Protein AF-A0A7X6UZD7-F1 (afdb_monomer_lite)

Structure (mmCIF, N/CA/C/O backbone):
data_AF-A0A7X6UZD7-F1
#
_entry.id   AF-A0A7X6UZD7-F1
#
loop_
_atom_site.group_PDB
_atom_site.id
_atom_site.type_symbol
_atom_site.label_atom_id
_atom_site.label_alt_id
_atom_site.label_comp_id
_atom_site.label_asym_id
_atom_site.label_entity_id
_atom_site.label_seq_id
_atom_site.pdbx_PDB_ins_code
_atom_site.Cartn_x
_atom_site.Cartn_y
_atom_site.Cartn_z
_atom_site.occupancy
_atom_site.B_iso_or_equiv
_atom_site.auth_seq_id
_atom_site.auth_comp_id
_atom_site.auth_asym_id
_atom_site.auth_atom_id
_atom_site.pdbx_PDB_model_num
ATOM 1 N N . MET A 1 1 ? -6.270 -3.298 13.239 1.00 83.25 1 MET A N 1
ATOM 2 C CA . MET A 1 1 ? -6.485 -1.842 13.098 1.00 83.25 1 MET A CA 1
ATOM 3 C C . MET A 1 1 ? -5.277 -1.257 12.390 1.00 83.25 1 MET A C 1
ATOM 5 O O . MET A 1 1 ? -4.169 -1.625 12.764 1.00 83.25 1 MET A O 1
ATOM 9 N N . ILE A 1 2 ? -5.492 -0.437 11.361 1.00 91.06 2 ILE A N 1
ATOM 10 C CA . ILE A 1 2 ? -4.423 0.236 10.605 1.00 91.06 2 ILE A CA 1
ATOM 11 C C . ILE A 1 2 ? -3.862 1.381 11.454 1.00 91.06 2 ILE A C 1
ATOM 13 O O . ILE A 1 2 ? -4.614 2.026 12.185 1.00 91.06 2 ILE A O 1
ATOM 17 N N . ARG A 1 3 ? -2.554 1.617 11.373 1.00 93.44 3 ARG A N 1
ATOM 18 C CA . ARG A 1 3 ? -1.874 2.714 12.062 1.00 93.44 3 ARG A CA 1
ATOM 19 C C . ARG A 1 3 ? -1.752 3.943 11.163 1.00 93.44 3 ARG A C 1
ATOM 21 O O . ARG A 1 3 ? -1.470 3.814 9.976 1.00 93.44 3 ARG A O 1
ATOM 28 N N . THR A 1 4 ? -1.933 5.120 11.753 1.00 91.81 4 THR A N 1
ATOM 29 C CA . THR A 1 4 ? -1.825 6.430 11.084 1.00 91.81 4 THR A CA 1
ATOM 30 C C . THR A 1 4 ? -0.657 7.269 11.615 1.00 91.81 4 THR A C 1
ATOM 32 O O . THR A 1 4 ? -0.359 8.331 11.082 1.00 91.81 4 THR A O 1
ATOM 35 N N . ASP A 1 5 ? 0.039 6.794 12.652 1.00 92.00 5 ASP A N 1
ATOM 36 C CA . ASP A 1 5 ? 1.185 7.452 13.293 1.00 92.00 5 ASP A CA 1
ATOM 37 C C . ASP A 1 5 ? 2.530 7.079 12.640 1.00 92.00 5 ASP A C 1
ATOM 39 O O . ASP A 1 5 ? 3.564 6.971 13.298 1.00 92.00 5 ASP A O 1
ATOM 43 N N . GLY A 1 6 ? 2.504 6.833 11.333 1.00 92.06 6 GLY A N 1
ATOM 44 C CA . GLY A 1 6 ? 3.641 6.370 10.551 1.00 92.06 6 GLY A CA 1
ATOM 45 C C . GLY A 1 6 ? 3.231 6.040 9.122 1.00 92.06 6 GLY A C 1
ATOM 46 O O . GLY A 1 6 ? 2.262 6.584 8.589 1.00 92.06 6 GLY A O 1
ATOM 47 N N . TYR A 1 7 ? 3.954 5.114 8.505 1.00 93.50 7 TYR A N 1
ATOM 48 C CA . TYR A 1 7 ? 3.687 4.658 7.145 1.00 93.50 7 TYR A CA 1
ATOM 49 C C . TYR A 1 7 ? 3.980 3.177 6.973 1.00 93.50 7 TYR A C 1
ATOM 51 O O . TYR A 1 7 ? 4.755 2.591 7.721 1.00 93.50 7 TYR A O 1
ATOM 59 N N . TYR A 1 8 ? 3.372 2.569 5.961 1.00 95.56 8 TYR A N 1
ATOM 60 C CA . TYR A 1 8 ? 3.693 1.208 5.550 1.00 95.56 8 TYR A CA 1
ATOM 61 C C . TYR A 1 8 ? 4.582 1.249 4.311 1.00 95.56 8 TYR A C 1
ATOM 63 O O . TYR A 1 8 ? 4.262 1.964 3.363 1.00 95.56 8 TYR A O 1
ATOM 71 N N . VAL A 1 9 ? 5.673 0.485 4.306 1.00 95.56 9 VAL A N 1
ATOM 72 C CA . VAL A 1 9 ? 6.595 0.360 3.169 1.00 95.56 9 VAL A CA 1
ATOM 73 C C . VAL A 1 9 ? 6.598 -1.069 2.645 1.00 95.56 9 VAL A C 1
ATOM 75 O O . VAL A 1 9 ? 6.709 -2.010 3.430 1.00 95.56 9 VAL A O 1
ATOM 78 N N . SER A 1 10 ? 6.459 -1.234 1.333 1.00 96.44 10 SER A N 1
ATOM 79 C CA . SER A 1 10 ? 6.519 -2.542 0.689 1.00 96.44 10 SER A CA 1
ATOM 80 C C . SER A 1 10 ? 7.916 -3.152 0.773 1.00 96.44 10 SER A C 1
ATOM 82 O O . SER A 1 10 ? 8.917 -2.443 0.890 1.00 96.44 10 SER A O 1
ATOM 84 N N . GLU A 1 11 ? 8.016 -4.464 0.593 1.00 95.25 11 GLU A N 1
ATOM 85 C CA . GLU A 1 11 ? 9.269 -5.053 0.125 1.00 95.25 11 GLU A CA 1
ATOM 86 C C . GLU A 1 11 ? 9.699 -4.466 -1.233 1.00 95.25 11 GLU A C 1
ATOM 88 O O . GLU A 1 11 ? 8.896 -3.903 -1.990 1.00 95.25 11 GLU A O 1
ATOM 93 N N . ALA A 1 12 ? 10.996 -4.578 -1.513 1.00 93.50 12 ALA A N 1
ATOM 94 C CA . ALA A 1 12 ? 11.596 -4.186 -2.778 1.00 93.50 12 ALA A CA 1
ATOM 95 C C . ALA A 1 12 ? 10.950 -4.956 -3.939 1.00 93.50 12 ALA A C 1
ATOM 97 O O . ALA A 1 12 ? 10.899 -6.183 -3.909 1.00 93.50 12 ALA A O 1
ATOM 98 N N . PHE A 1 13 ? 10.520 -4.258 -4.991 1.00 91.88 13 PHE A N 1
ATOM 99 C CA . PHE A 1 13 ? 10.028 -4.898 -6.210 1.00 91.88 13 PHE A CA 1
ATOM 100 C C . PHE A 1 13 ? 10.710 -4.329 -7.458 1.00 91.88 13 PHE A C 1
ATOM 102 O O . PHE A 1 13 ? 11.020 -3.133 -7.503 1.00 91.88 13 PHE A O 1
ATOM 109 N N . PRO A 1 14 ? 10.961 -5.165 -8.480 1.00 91.62 14 PRO A N 1
ATOM 110 C CA . PRO A 1 14 ? 11.566 -4.699 -9.714 1.00 91.62 14 PRO A CA 1
ATOM 111 C C . PRO A 1 14 ? 10.579 -3.829 -10.493 1.00 91.62 14 PRO A C 1
ATOM 113 O O . PRO A 1 14 ? 9.377 -4.099 -10.531 1.00 91.62 14 PRO A O 1
ATOM 116 N N . TRP A 1 15 ? 11.097 -2.808 -11.163 1.00 88.88 15 TRP A N 1
ATOM 117 C CA . TRP A 1 15 ? 10.366 -2.081 -12.191 1.00 88.88 15 TRP A CA 1
ATOM 118 C C . TRP A 1 15 ? 11.154 -2.109 -13.493 1.00 88.88 15 TRP A C 1
ATOM 120 O O . TRP A 1 15 ? 12.384 -2.160 -13.489 1.00 88.88 15 TRP A 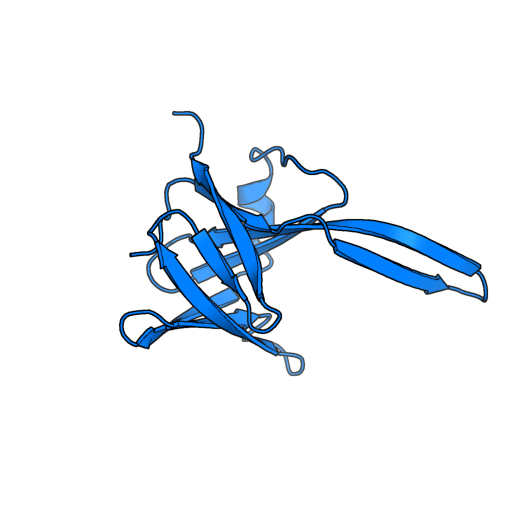O 1
ATOM 130 N N . VAL A 1 16 ? 10.420 -2.095 -14.600 1.00 88.62 16 VAL A N 1
ATOM 131 C CA . VAL A 1 16 ? 10.983 -2.070 -15.946 1.00 88.62 16 VAL A CA 1
ATOM 132 C C . VAL A 1 16 ? 10.233 -1.017 -16.741 1.00 88.62 16 VAL A C 1
ATOM 134 O O . VAL A 1 16 ? 9.003 -1.051 -16.794 1.00 88.62 16 VAL A O 1
ATOM 137 N N . ASP A 1 17 ? 10.970 -0.104 -17.360 1.00 87.50 17 ASP A N 1
ATOM 138 C CA . ASP A 1 17 ? 10.443 0.832 -18.348 1.00 87.50 17 ASP A CA 1
ATOM 139 C C . ASP A 1 17 ? 11.147 0.624 -19.687 1.00 87.50 17 ASP A C 1
ATOM 141 O O . ASP A 1 17 ? 12.347 0.349 -19.758 1.00 87.50 17 ASP A O 1
ATOM 145 N N . TRP A 1 18 ? 10.377 0.757 -20.758 1.00 88.88 18 TRP A N 1
ATOM 146 C CA . TRP A 1 18 ? 10.863 0.679 -22.123 1.00 88.88 18 TRP A CA 1
ATOM 147 C C . TRP A 1 18 ? 10.617 2.021 -22.792 1.00 88.88 18 TRP A C 1
ATOM 149 O O . TRP A 1 18 ? 9.488 2.346 -23.160 1.00 88.88 18 TRP A O 1
ATOM 159 N N . HIS A 1 19 ? 11.687 2.782 -23.004 1.00 89.31 19 HIS A N 1
ATOM 160 C CA . HIS A 1 19 ? 11.605 4.090 -23.640 1.00 89.31 19 HIS A CA 1
ATOM 161 C C . HIS A 1 19 ? 12.511 4.151 -24.867 1.00 89.31 19 HIS A C 1
ATOM 163 O O . HIS A 1 19 ? 13.720 3.956 -24.771 1.00 89.31 19 HIS A O 1
ATOM 169 N N . ALA A 1 20 ? 11.915 4.399 -26.039 1.00 88.75 20 ALA A N 1
ATOM 170 C CA . ALA A 1 20 ? 12.619 4.485 -27.324 1.00 88.75 20 ALA A CA 1
ATOM 171 C C . ALA A 1 20 ? 13.555 3.286 -27.618 1.00 88.75 20 ALA A C 1
ATOM 173 O O . ALA A 1 20 ? 14.629 3.450 -28.187 1.00 88.75 20 ALA A O 1
ATOM 174 N N . GLY A 1 21 ? 13.157 2.073 -27.213 1.00 89.62 21 GLY A N 1
ATOM 175 C CA . GLY A 1 21 ? 13.951 0.850 -27.402 1.00 89.62 21 GLY A CA 1
ATOM 176 C C . GLY A 1 21 ? 15.038 0.614 -26.347 1.00 89.62 21 GLY A C 1
ATOM 177 O O . GLY A 1 21 ? 15.690 -0.427 -26.378 1.00 89.62 21 GLY A O 1
ATOM 178 N N . HIS A 1 22 ? 15.205 1.524 -25.388 1.00 86.50 22 HIS A N 1
ATOM 179 C CA . HIS A 1 22 ? 16.070 1.328 -24.231 1.00 86.50 22 HIS A CA 1
ATOM 180 C C . HIS A 1 22 ? 15.277 0.737 -23.065 1.00 86.50 22 HIS A C 1
ATOM 182 O O . HIS A 1 22 ? 14.204 1.234 -22.715 1.00 86.50 22 HIS A O 1
ATOM 188 N N . LYS A 1 23 ? 15.827 -0.327 -22.471 1.00 92.62 23 LYS A N 1
ATOM 189 C CA . LYS A 1 23 ? 15.305 -0.967 -21.263 1.00 92.62 23 LYS A CA 1
ATOM 190 C C . LYS A 1 23 ? 15.944 -0.320 -20.039 1.00 92.62 23 LYS A C 1
ATOM 192 O O . LYS A 1 23 ? 17.163 -0.382 -19.883 1.00 92.62 23 LYS A O 1
ATOM 197 N N . PHE A 1 24 ? 15.125 0.265 -19.181 1.00 88.50 24 PHE A N 1
ATOM 198 C CA . PHE A 1 24 ? 15.522 0.758 -17.868 1.00 88.50 24 PHE A CA 1
ATOM 199 C C . PHE A 1 24 ? 14.956 -0.180 -16.815 1.00 88.50 24 PHE A C 1
ATOM 201 O O . PHE A 1 24 ? 13.789 -0.562 -16.886 1.00 88.50 24 PHE A O 1
ATOM 208 N N . GLU A 1 25 ? 15.791 -0.575 -15.863 1.00 92.06 25 GLU A N 1
ATOM 209 C CA . GLU A 1 25 ? 15.402 -1.469 -14.781 1.00 92.06 25 GLU A CA 1
ATOM 210 C C . GLU A 1 25 ? 15.912 -0.916 -13.464 1.00 92.06 25 GLU A C 1
ATOM 212 O O . GLU A 1 25 ? 16.992 -0.326 -13.394 1.00 92.06 25 GLU A O 1
ATOM 217 N N . GLY A 1 26 ? 15.149 -1.150 -12.410 1.00 90.62 26 GLY A N 1
ATOM 218 C CA . GLY A 1 26 ? 15.551 -0.769 -11.073 1.00 90.62 26 GLY A CA 1
ATOM 219 C C . GLY A 1 26 ? 14.708 -1.454 -10.020 1.00 90.62 26 GLY A C 1
ATOM 220 O O . GLY A 1 26 ? 13.875 -2.317 -10.304 1.00 90.62 26 GLY A O 1
ATOM 221 N N . ILE A 1 27 ? 14.939 -1.048 -8.781 1.00 93.50 27 ILE A N 1
ATOM 222 C CA . ILE A 1 27 ? 14.168 -1.491 -7.629 1.00 93.50 27 ILE A CA 1
ATOM 223 C C . ILE A 1 27 ? 13.328 -0.313 -7.166 1.00 93.50 27 ILE A C 1
ATOM 225 O O . ILE A 1 27 ? 13.826 0.804 -7.099 1.00 93.50 27 ILE A O 1
ATOM 229 N N . ASN A 1 28 ? 12.066 -0.571 -6.850 1.00 93.31 28 ASN A N 1
ATOM 230 C CA . ASN A 1 28 ? 11.158 0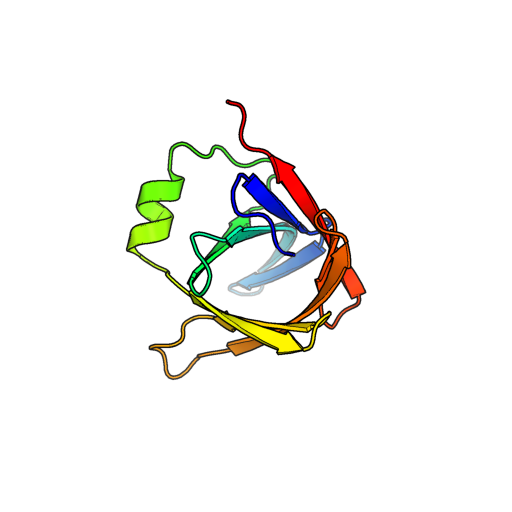.392 -6.256 1.00 93.31 28 ASN A CA 1
ATOM 231 C C . ASN A 1 28 ? 10.589 -0.138 -4.940 1.00 93.31 28 ASN A C 1
ATOM 233 O O . ASN A 1 28 ? 10.535 -1.340 -4.682 1.00 93.31 28 ASN A O 1
ATOM 237 N N . TYR A 1 29 ? 10.132 0.810 -4.136 1.00 93.44 29 TYR A N 1
ATOM 238 C CA . TYR A 1 29 ? 9.401 0.625 -2.897 1.00 93.44 29 TYR A CA 1
ATOM 239 C C . TYR A 1 29 ? 8.112 1.434 -2.984 1.00 93.44 29 TYR A C 1
ATOM 241 O O . TYR A 1 29 ? 8.090 2.541 -3.532 1.00 93.44 29 TYR A O 1
ATOM 249 N N . GLU A 1 30 ? 7.031 0.891 -2.440 1.00 93.25 30 GLU A N 1
ATOM 250 C CA . GLU A 1 30 ? 5.764 1.591 -2.282 1.00 93.25 30 GLU A CA 1
ATOM 251 C C . GLU A 1 30 ? 5.547 1.981 -0.833 1.00 93.25 30 GLU A C 1
ATOM 253 O O . GLU A 1 30 ? 5.746 1.184 0.075 1.00 93.25 30 GLU A O 1
ATOM 258 N N . TYR A 1 31 ? 5.076 3.203 -0.639 1.00 93.44 31 TYR A N 1
ATOM 259 C CA . TYR A 1 31 ? 4.803 3.793 0.656 1.00 93.44 31 TYR A CA 1
ATOM 260 C C . TYR A 1 31 ? 3.325 4.153 0.744 1.00 93.44 31 TYR A C 1
ATOM 262 O O . TYR A 1 31 ? 2.785 4.798 -0.163 1.00 93.44 31 TYR A O 1
ATOM 270 N N . LEU A 1 32 ? 2.686 3.758 1.842 1.00 94.06 32 LEU A N 1
ATOM 271 C CA . LEU A 1 32 ? 1.289 4.043 2.151 1.00 94.06 32 LEU A CA 1
ATOM 272 C C . LEU A 1 32 ? 1.206 4.849 3.449 1.00 94.06 32 LEU A C 1
ATOM 274 O O . LEU A 1 32 ? 1.595 4.366 4.513 1.00 94.06 32 LEU A O 1
ATOM 278 N N . PHE A 1 33 ? 0.667 6.062 3.357 1.00 92.62 33 PHE A N 1
ATOM 279 C CA . PHE A 1 33 ? 0.455 6.966 4.489 1.00 92.62 33 PHE A CA 1
ATOM 280 C C . PHE A 1 33 ? -1.039 7.096 4.745 1.00 92.62 33 PHE A C 1
ATOM 282 O O . PHE A 1 33 ? -1.740 7.725 3.953 1.00 92.62 33 PHE A O 1
ATOM 289 N N . PHE A 1 34 ? -1.533 6.506 5.828 1.00 92.31 34 PHE A N 1
ATOM 290 C CA . PHE A 1 34 ? -2.939 6.613 6.211 1.00 92.31 34 PHE A CA 1
ATOM 291 C C . PHE A 1 34 ? -3.143 7.890 7.026 1.00 92.31 34 PHE A C 1
ATOM 293 O O . PHE A 1 34 ? -2.527 8.062 8.074 1.00 92.31 34 PHE A O 1
ATOM 300 N N . LEU A 1 35 ? -3.978 8.800 6.521 1.00 89.12 35 LEU A N 1
ATOM 301 C CA . LEU A 1 35 ? -4.154 10.139 7.094 1.00 89.12 35 LEU A CA 1
ATOM 302 C C . LEU A 1 35 ? -5.243 10.171 8.167 1.00 89.12 35 LEU A C 1
ATOM 304 O O . LEU A 1 35 ? -5.130 10.866 9.172 1.00 89.12 35 LEU A O 1
ATOM 308 N N . ASN A 1 36 ? -6.325 9.446 7.917 1.00 88.12 36 ASN A N 1
ATOM 309 C CA . ASN A 1 36 ? -7.500 9.335 8.771 1.00 88.12 36 ASN A CA 1
ATOM 310 C C . ASN A 1 36 ? -8.188 7.996 8.471 1.00 88.12 36 ASN A C 1
ATOM 312 O O . ASN A 1 36 ? -7.552 7.107 7.920 1.00 88.12 36 ASN A O 1
ATOM 316 N N . ASP A 1 37 ? -9.463 7.856 8.828 1.00 87.31 37 ASP A N 1
ATOM 317 C CA . ASP A 1 37 ? -10.273 6.647 8.654 1.00 87.31 37 ASP A CA 1
ATOM 318 C C . ASP A 1 37 ? -10.656 6.329 7.194 1.00 87.31 37 ASP A C 1
ATOM 320 O O . ASP A 1 37 ? -11.222 5.265 6.938 1.00 87.31 37 ASP A O 1
ATOM 324 N N . LYS A 1 38 ? -10.382 7.235 6.246 1.00 90.25 38 LYS A N 1
ATOM 325 C CA . LYS A 1 38 ? -10.843 7.132 4.848 1.00 90.25 38 LYS A CA 1
ATOM 326 C C . LYS A 1 38 ? -9.790 7.457 3.808 1.00 90.25 38 LYS A C 1
ATOM 328 O O . LYS A 1 38 ? -9.910 7.015 2.671 1.00 90.25 38 LYS A O 1
ATOM 333 N N . GLU A 1 39 ? -8.805 8.274 4.141 1.00 93.06 39 GLU A N 1
ATOM 334 C CA . GLU A 1 39 ? -7.870 8.836 3.176 1.00 93.06 39 GLU A CA 1
ATOM 335 C C . GLU A 1 39 ? -6.464 8.289 3.383 1.00 93.06 39 GLU A C 1
ATOM 337 O O . GLU A 1 39 ? -5.983 8.134 4.509 1.00 93.06 39 GLU A O 1
ATOM 342 N N . PHE A 1 40 ? -5.773 8.064 2.270 1.00 93.31 40 PHE A N 1
ATOM 343 C CA . PHE A 1 40 ? -4.366 7.702 2.288 1.00 93.31 40 PHE A CA 1
ATOM 344 C C . PHE A 1 40 ? -3.599 8.322 1.116 1.00 93.31 40 PHE A C 1
ATOM 346 O O . PHE A 1 40 ? -4.167 8.720 0.093 1.00 93.31 40 PHE A O 1
ATOM 353 N N . ILE A 1 41 ? -2.280 8.380 1.255 1.00 91.81 41 ILE A N 1
ATOM 354 C CA . ILE A 1 41 ? -1.347 8.789 0.205 1.00 91.81 41 ILE A CA 1
ATOM 355 C C . ILE A 1 41 ? -0.546 7.565 -0.207 1.00 91.81 41 ILE A C 1
ATOM 357 O O . ILE A 1 41 ? -0.017 6.847 0.641 1.00 91.81 41 ILE A O 1
ATOM 361 N N . ARG A 1 42 ? -0.424 7.361 -1.519 1.00 91.12 42 ARG A N 1
ATOM 362 C CA . ARG A 1 42 ? 0.501 6.392 -2.104 1.00 91.12 42 ARG A CA 1
ATOM 363 C C . ARG A 1 42 ? 1.675 7.125 -2.727 1.00 91.12 42 ARG A C 1
ATOM 365 O O . ARG A 1 42 ? 1.478 8.047 -3.519 1.00 91.12 42 ARG A O 1
ATOM 372 N N . TYR A 1 43 ? 2.878 6.666 -2.424 1.00 89.06 43 TYR A N 1
ATOM 373 C CA . TYR A 1 43 ? 4.111 7.160 -3.018 1.00 89.06 43 TYR A CA 1
ATOM 374 C C . TYR A 1 43 ? 5.002 5.989 -3.434 1.00 89.06 43 TYR A C 1
ATOM 376 O O . TYR A 1 43 ? 4.948 4.923 -2.828 1.00 89.06 43 TYR A O 1
ATOM 384 N N . SER A 1 44 ? 5.805 6.176 -4.477 1.00 89.38 44 SER A N 1
ATOM 385 C CA . SER A 1 44 ? 6.753 5.167 -4.953 1.00 89.38 44 SER A CA 1
ATOM 386 C C . SER A 1 44 ? 8.131 5.797 -5.085 1.00 89.38 44 SER A C 1
ATOM 388 O O . SER A 1 44 ? 8.244 6.932 -5.548 1.00 89.38 44 SER A O 1
ATOM 390 N N . SER A 1 45 ? 9.168 5.079 -4.663 1.00 88.75 45 SER A N 1
ATOM 391 C CA . SER A 1 45 ? 10.551 5.551 -4.732 1.00 88.75 45 SER A CA 1
ATOM 392 C C . SER A 1 45 ? 11.527 4.402 -4.902 1.00 88.75 45 SER A C 1
ATOM 394 O O . SER A 1 45 ? 11.292 3.317 -4.385 1.00 88.75 45 SER A O 1
ATOM 396 N N . GLU A 1 46 ? 12.663 4.677 -5.534 1.00 89.31 46 GLU A N 1
ATOM 397 C CA . GLU A 1 46 ? 13.775 3.727 -5.649 1.00 89.31 46 GLU A CA 1
ATOM 398 C C . GLU A 1 46 ? 14.566 3.569 -4.341 1.00 89.31 46 GLU A C 1
ATOM 400 O O . GLU A 1 46 ? 15.363 2.646 -4.182 1.00 89.31 46 GLU A O 1
ATOM 405 N N . LYS A 1 47 ? 14.354 4.471 -3.377 1.00 86.31 47 LYS A N 1
ATOM 406 C CA . LYS A 1 47 ? 14.976 4.404 -2.052 1.00 86.31 47 LYS A CA 1
ATOM 407 C C . LYS A 1 47 ? 14.089 3.617 -1.098 1.00 86.31 47 LYS A C 1
ATOM 409 O O . LYS A 1 47 ? 12.870 3.764 -1.141 1.00 86.31 47 LYS A O 1
ATOM 414 N N . SER A 1 48 ? 14.715 2.856 -0.200 1.00 82.12 48 SER A N 1
ATOM 415 C CA . SER A 1 48 ? 14.062 2.105 0.886 1.00 82.12 48 SER A CA 1
ATOM 416 C C . SER A 1 48 ? 13.726 2.961 2.114 1.00 82.12 48 SER A C 1
ATOM 418 O O . SER A 1 48 ? 13.184 2.455 3.093 1.00 82.12 48 SER A O 1
ATOM 420 N N . SER A 1 49 ? 14.087 4.245 2.086 1.00 82.44 49 SER A N 1
ATOM 421 C CA . SER A 1 49 ? 13.704 5.242 3.079 1.00 82.44 49 SER A CA 1
ATOM 422 C C . SER A 1 49 ? 13.193 6.506 2.394 1.00 82.44 49 SER A C 1
ATOM 424 O O . SER A 1 49 ? 13.609 6.855 1.283 1.00 82.44 49 SER A O 1
ATOM 426 N N . ILE A 1 50 ? 12.288 7.206 3.075 1.00 79.56 50 ILE A N 1
ATOM 427 C CA . ILE A 1 50 ? 11.683 8.446 2.600 1.00 79.56 50 IL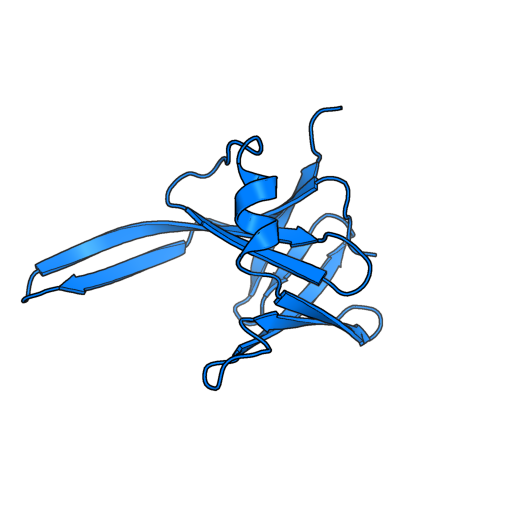E A CA 1
ATOM 428 C C . ILE A 1 50 ? 11.959 9.573 3.595 1.00 79.56 50 ILE A C 1
ATOM 430 O O . ILE A 1 50 ? 11.836 9.388 4.803 1.00 79.56 50 ILE A O 1
ATOM 434 N N . ASN A 1 51 ? 12.330 10.748 3.083 1.00 76.81 51 ASN A N 1
ATOM 435 C CA . ASN A 1 51 ? 12.295 11.975 3.871 1.00 76.81 51 ASN A CA 1
ATOM 436 C C . ASN A 1 51 ? 10.837 12.471 3.903 1.00 76.81 51 ASN A C 1
ATOM 438 O O . ASN A 1 51 ? 10.229 12.732 2.860 1.00 76.81 51 ASN A O 1
ATOM 442 N N . THR A 1 52 ? 10.286 12.570 5.108 1.00 72.81 52 THR A N 1
ATOM 443 C CA . THR A 1 52 ? 8.880 12.887 5.372 1.00 72.81 52 THR A CA 1
ATOM 444 C C . THR A 1 52 ? 8.559 14.382 5.298 1.00 72.81 52 THR A C 1
ATOM 446 O O . THR A 1 52 ? 7.383 14.734 5.262 1.00 72.81 52 THR A O 1
ATOM 449 N N . ASP A 1 53 ? 9.562 15.260 5.202 1.00 72.00 53 ASP A N 1
ATOM 450 C CA . ASP A 1 53 ? 9.407 16.725 5.234 1.00 72.00 53 ASP A CA 1
ATOM 451 C C . ASP A 1 53 ? 8.549 17.243 4.067 1.00 72.00 53 ASP A C 1
ATOM 453 O O . ASP A 1 53 ? 7.859 18.253 4.180 1.00 72.00 53 ASP A O 1
ATOM 457 N N . ASN A 1 54 ? 8.521 16.506 2.952 1.00 65.00 54 ASN A N 1
ATOM 458 C CA . ASN A 1 54 ? 7.728 16.839 1.765 1.00 65.00 54 ASN A CA 1
ATOM 459 C C . ASN A 1 54 ? 6.385 16.091 1.676 1.00 65.00 54 ASN A C 1
ATOM 461 O O . ASN A 1 54 ? 5.674 16.221 0.674 1.00 65.00 54 ASN A O 1
ATOM 465 N N . LEU A 1 55 ? 6.001 15.307 2.693 1.00 68.00 55 LEU A N 1
ATOM 466 C CA . LEU A 1 55 ? 4.740 14.555 2.663 1.00 68.00 55 LEU A CA 1
ATOM 467 C C . LEU A 1 55 ? 3.515 15.458 2.622 1.00 68.00 55 LEU A C 1
ATOM 469 O O . LEU A 1 55 ? 2.544 15.110 1.957 1.00 68.00 55 LEU A O 1
ATOM 473 N N . VAL A 1 56 ? 3.571 16.624 3.269 1.00 62.59 56 VAL A N 1
ATOM 474 C CA . VAL A 1 56 ? 2.483 17.614 3.253 1.00 62.59 56 VAL A CA 1
ATOM 475 C C . VAL A 1 56 ? 2.175 18.050 1.817 1.00 62.59 56 VAL A C 1
ATOM 477 O O . VAL A 1 56 ? 1.021 18.056 1.398 1.00 62.59 56 VAL A O 1
ATOM 480 N N . PHE A 1 57 ? 3.209 18.290 1.009 1.00 64.25 57 PHE A N 1
ATOM 481 C CA . PHE A 1 57 ? 3.047 18.642 -0.401 1.00 64.25 57 PHE A CA 1
ATOM 482 C C . PHE A 1 57 ? 2.492 17.484 -1.250 1.00 64.25 57 PHE A C 1
ATOM 484 O O . PHE A 1 57 ? 1.698 17.697 -2.170 1.00 64.25 57 PHE A O 1
ATOM 491 N N . LEU A 1 58 ? 2.879 16.239 -0.945 1.00 64.81 58 LEU A N 1
ATOM 492 C CA . LEU A 1 58 ? 2.327 15.048 -1.603 1.00 64.81 58 LEU A CA 1
ATOM 493 C C . LEU A 1 58 ? 0.854 14.810 -1.214 1.00 64.81 58 LEU A C 1
ATOM 495 O O . LEU A 1 58 ? 0.053 14.414 -2.067 1.00 64.81 58 LEU A O 1
ATOM 499 N N . ALA A 1 59 ? 0.489 15.101 0.039 1.00 63.72 59 ALA A N 1
ATOM 500 C CA . ALA A 1 59 ? -0.858 14.961 0.591 1.00 63.72 59 ALA A CA 1
ATOM 501 C C . ALA A 1 59 ? -1.884 15.851 -0.110 1.00 63.72 59 ALA A C 1
ATOM 503 O O . ALA A 1 59 ? -3.007 15.420 -0.365 1.00 63.72 59 ALA A O 1
ATOM 504 N N . GLU A 1 60 ? -1.497 17.077 -0.455 1.00 60.69 60 GLU A N 1
ATOM 505 C CA . GLU A 1 60 ? -2.394 18.050 -1.083 1.00 60.69 60 GLU A CA 1
ATOM 506 C C . GLU A 1 60 ? -2.744 17.705 -2.535 1.00 60.69 60 GLU A C 1
ATOM 508 O O . GLU A 1 60 ? -3.765 18.158 -3.049 1.00 60.69 60 GLU A O 1
ATOM 513 N N . ARG A 1 61 ? -1.929 16.887 -3.215 1.00 65.56 61 ARG A N 1
ATOM 514 C CA . ARG A 1 61 ? -2.056 16.672 -4.666 1.00 65.56 61 ARG A CA 1
ATOM 515 C C . ARG A 1 61 ? -2.624 15.316 -5.075 1.00 65.56 61 ARG A C 1
ATOM 517 O O . ARG A 1 61 ? -3.106 15.201 -6.200 1.00 65.56 61 ARG A O 1
ATOM 524 N N . LYS A 1 62 ? -2.553 14.283 -4.226 1.00 74.44 62 LYS A N 1
ATOM 525 C CA . LYS A 1 62 ? -2.952 12.906 -4.593 1.00 74.44 62 LYS A CA 1
ATOM 526 C C . LYS A 1 62 ? -3.564 12.125 -3.429 1.00 74.44 62 LYS A C 1
ATOM 528 O O . LYS A 1 62 ? -3.062 11.067 -3.048 1.00 74.44 62 LYS A O 1
ATOM 533 N N . LYS A 1 63 ? -4.669 12.631 -2.881 1.00 86.62 63 LYS A N 1
ATOM 534 C CA . LYS A 1 63 ? -5.465 11.870 -1.914 1.00 86.62 63 LYS A CA 1
ATOM 535 C C . LYS A 1 63 ? -6.159 10.690 -2.590 1.00 86.62 63 LYS A C 1
ATOM 537 O O . LYS A 1 63 ? -6.831 10.843 -3.609 1.00 86.62 63 LYS A O 1
ATOM 542 N N . ASN A 1 64 ? -5.992 9.519 -1.997 1.00 93.56 64 ASN A N 1
ATOM 543 C CA . ASN A 1 64 ? -6.669 8.286 -2.367 1.00 93.56 64 ASN A CA 1
ATOM 544 C C . ASN A 1 64 ? -7.627 7.896 -1.240 1.00 93.56 64 ASN A C 1
ATOM 546 O O . ASN A 1 64 ? -7.526 8.423 -0.130 1.00 93.56 64 ASN A O 1
ATOM 550 N N . LEU A 1 65 ? -8.556 6.988 -1.524 1.00 95.44 65 LEU A N 1
ATOM 551 C CA . LEU A 1 65 ? -9.551 6.547 -0.549 1.00 95.44 65 LEU A CA 1
ATOM 552 C C . LEU A 1 65 ? -9.299 5.105 -0.160 1.00 95.44 65 LEU A C 1
ATOM 554 O O . LEU A 1 65 ? -8.904 4.310 -1.005 1.00 95.44 65 LEU A O 1
ATOM 558 N N . TYR A 1 66 ? -9.571 4.749 1.083 1.00 96.00 66 TYR A N 1
ATOM 559 C CA . TYR A 1 66 ? -9.598 3.361 1.492 1.00 96.00 66 TYR A CA 1
ATOM 560 C C . TYR A 1 66 ? -10.863 3.030 2.271 1.00 96.00 66 TYR A C 1
ATOM 562 O O . TYR A 1 66 ? -11.472 3.891 2.907 1.00 96.00 66 TYR A O 1
ATOM 570 N N . TYR A 1 67 ? -11.244 1.761 2.209 1.00 95.88 67 TYR A N 1
ATOM 571 C CA . TYR A 1 67 ? -12.413 1.223 2.885 1.00 95.88 67 TYR A CA 1
ATOM 572 C C . TYR A 1 67 ? -12.041 -0.071 3.590 1.00 95.88 67 TYR A C 1
ATOM 574 O O . TYR A 1 67 ? -11.289 -0.886 3.059 1.00 95.88 67 TYR A O 1
ATOM 582 N N . LEU A 1 68 ? -12.583 -0.272 4.787 1.00 94.50 68 LEU A N 1
ATOM 583 C CA . LEU A 1 68 ? -12.530 -1.564 5.453 1.00 94.50 68 LEU A CA 1
ATOM 584 C C . LEU A 1 68 ? -13.660 -2.430 4.878 1.00 94.50 68 LEU A C 1
ATOM 586 O O . LEU A 1 68 ? -14.831 -2.121 5.087 1.00 94.50 68 LEU A O 1
ATOM 590 N N . VAL A 1 69 ? -13.308 -3.468 4.120 1.00 93.88 69 VAL A N 1
ATOM 591 C CA . VAL A 1 69 ? -14.282 -4.383 3.497 1.00 93.88 69 VAL A CA 1
ATOM 592 C C . VAL A 1 69 ? -14.822 -5.358 4.541 1.00 93.88 69 VAL A C 1
ATOM 594 O O . VAL A 1 69 ? -16.015 -5.642 4.592 1.00 93.88 69 VAL A O 1
ATOM 597 N N . ASP A 1 70 ? -13.930 -5.835 5.407 1.00 93.25 70 ASP A N 1
ATOM 598 C CA . ASP A 1 70 ? -14.226 -6.688 6.551 1.00 93.25 70 ASP A CA 1
ATOM 599 C C . ASP A 1 70 ? -13.159 -6.484 7.645 1.00 93.25 70 ASP A C 1
ATOM 601 O O . ASP A 1 70 ? -12.266 -5.652 7.520 1.00 93.25 70 ASP A O 1
ATOM 605 N N . ASN A 1 71 ? -13.204 -7.259 8.730 1.00 91.69 71 ASN A N 1
ATOM 606 C CA . ASN A 1 71 ? -12.290 -7.101 9.871 1.00 91.69 71 ASN A CA 1
ATOM 607 C C . ASN A 1 71 ? -10.790 -7.281 9.553 1.00 91.69 71 ASN A C 1
ATOM 609 O O . ASN A 1 71 ? -9.949 -6.957 10.397 1.00 91.69 71 ASN A O 1
ATOM 613 N N . LYS A 1 72 ? -10.444 -7.838 8.393 1.00 94.94 72 LYS A N 1
ATOM 614 C CA . LYS A 1 72 ? -9.076 -8.133 7.965 1.00 94.94 72 LYS A CA 1
ATOM 615 C C . LYS A 1 72 ? -8.750 -7.595 6.578 1.00 94.94 72 LYS A C 1
ATOM 617 O O . LYS A 1 72 ? -7.571 -7.512 6.277 1.00 94.94 72 LYS A O 1
ATOM 622 N N . THR A 1 73 ? -9.715 -7.205 5.760 1.00 96.19 73 THR A N 1
ATOM 623 C CA . THR A 1 73 ? -9.464 -6.767 4.383 1.00 96.19 73 THR A CA 1
ATOM 624 C C . THR A 1 73 ? -9.721 -5.278 4.212 1.00 96.19 73 THR A C 1
ATOM 626 O O . THR A 1 73 ? -10.773 -4.768 4.604 1.00 96.19 73 THR A O 1
ATOM 629 N N . ILE A 1 74 ? -8.783 -4.582 3.572 1.00 96.06 74 ILE A N 1
ATOM 630 C CA . ILE A 1 74 ? -8.942 -3.189 3.152 1.00 96.06 74 ILE A CA 1
ATOM 631 C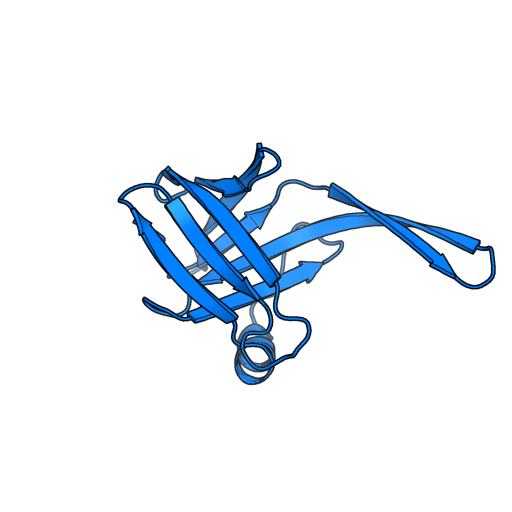 C . ILE A 1 74 ? -8.918 -3.100 1.632 1.00 96.06 74 ILE A C 1
ATOM 633 O O . ILE A 1 74 ? -8.151 -3.786 0.959 1.00 96.06 74 ILE A O 1
ATOM 637 N N . GLU A 1 75 ? -9.749 -2.220 1.099 1.00 97.38 75 GLU A N 1
ATOM 638 C CA . GLU A 1 75 ? -9.741 -1.823 -0.298 1.00 97.38 75 GLU A CA 1
ATOM 639 C C . GLU A 1 75 ? -9.086 -0.447 -0.411 1.00 97.38 75 GLU A C 1
ATOM 641 O O . GLU A 1 75 ? -9.518 0.499 0.243 1.00 97.38 75 GLU A O 1
ATOM 646 N N . LEU A 1 76 ? -8.065 -0.325 -1.258 1.00 96.88 76 LEU A N 1
ATOM 647 C CA . LEU A 1 76 ? -7.430 0.935 -1.623 1.00 96.88 76 LEU A CA 1
ATOM 648 C C . LEU A 1 76 ? -7.929 1.382 -3.000 1.00 96.88 76 LEU A C 1
ATOM 650 O O . LEU A 1 76 ? -7.683 0.719 -4.007 1.00 96.88 76 LEU A O 1
ATOM 654 N N . VAL A 1 77 ? -8.574 2.543 -3.059 1.00 96.75 77 VAL A N 1
ATOM 655 C CA . VAL A 1 77 ? -9.042 3.196 -4.285 1.00 96.75 77 VAL A CA 1
ATOM 656 C C . VAL A 1 77 ? -8.073 4.308 -4.672 1.00 96.75 77 VAL A C 1
ATOM 658 O O . VAL A 1 77 ? -8.070 5.403 -4.105 1.00 96.75 77 VAL A O 1
ATOM 661 N N . ILE A 1 78 ? -7.242 4.017 -5.667 1.00 94.06 78 ILE A N 1
ATOM 662 C CA . ILE A 1 78 ? -6.211 4.904 -6.201 1.00 94.06 78 ILE A CA 1
ATOM 663 C C . ILE A 1 78 ? -6.819 5.805 -7.282 1.00 94.06 78 ILE A C 1
ATOM 665 O O . ILE A 1 78 ? -7.550 5.327 -8.151 1.00 94.06 78 ILE A O 1
ATOM 669 N N . ASN A 1 79 ? -6.485 7.099 -7.254 1.00 91.25 79 ASN A N 1
ATOM 670 C CA . ASN A 1 79 ? -7.004 8.137 -8.157 1.00 91.25 79 ASN A CA 1
ATOM 671 C C . ASN A 1 79 ? -8.544 8.108 -8.286 1.00 91.25 79 ASN A C 1
ATOM 673 O O . ASN A 1 79 ? -9.059 7.990 -9.399 1.00 91.25 79 ASN A O 1
ATOM 677 N N . PRO A 1 80 ? -9.299 8.214 -7.177 1.00 92.00 80 PRO A N 1
ATOM 678 C CA . PRO A 1 80 ? -10.753 8.004 -7.160 1.00 92.00 80 PRO A CA 1
ATOM 679 C C . PRO A 1 80 ? -11.539 8.974 -8.059 1.00 92.00 80 PRO A C 1
ATOM 681 O O . PRO A 1 80 ? -12.634 8.650 -8.498 1.00 92.00 80 PRO A O 1
ATOM 684 N N . GLN A 1 81 ? -10.980 10.153 -8.350 1.00 90.00 81 GLN A N 1
ATOM 685 C CA . GLN A 1 81 ? -11.597 11.179 -9.203 1.00 90.00 81 GLN A CA 1
ATOM 686 C C . GLN A 1 81 ? -11.262 11.018 -10.699 1.00 90.00 81 GLN A C 1
ATOM 688 O O . GLN A 1 81 ? -11.641 11.854 -11.514 1.00 90.00 81 GLN A O 1
ATOM 693 N N . SER A 1 82 ? -10.502 9.986 -11.076 1.00 90.31 82 SER A N 1
ATOM 694 C CA . SER A 1 82 ? -10.041 9.765 -12.448 1.00 90.31 82 SER A CA 1
ATOM 695 C C . SER A 1 82 ? -10.770 8.597 -13.107 1.00 90.31 82 SER A C 1
ATOM 697 O O . SER A 1 82 ? -11.061 7.593 -12.462 1.00 90.31 82 SER A O 1
ATOM 699 N N . SER A 1 83 ? -10.954 8.664 -14.430 1.00 90.38 83 SER A N 1
ATOM 700 C CA . SER A 1 83 ? -11.387 7.518 -15.247 1.00 90.38 83 SER A CA 1
ATOM 701 C C . SER A 1 83 ? -10.415 6.334 -15.192 1.00 90.38 83 SER A C 1
ATOM 703 O O . SER A 1 83 ? -10.785 5.219 -15.538 1.00 90.38 83 SER A O 1
ATOM 705 N N . TYR A 1 84 ? -9.177 6.568 -14.747 1.00 89.62 84 TYR A N 1
ATOM 706 C CA . TYR A 1 84 ? -8.147 5.549 -14.539 1.00 89.62 84 TYR A CA 1
ATOM 707 C C . TYR A 1 84 ? -8.045 5.111 -13.072 1.00 89.62 84 TYR A C 1
ATOM 709 O O . TYR A 1 84 ? -6.966 4.712 -12.621 1.00 89.62 84 TYR A O 1
ATOM 717 N N . SER A 1 85 ? -9.134 5.236 -12.306 1.00 92.19 85 SER A N 1
ATOM 718 C CA . SER A 1 85 ? -9.172 4.762 -10.926 1.00 92.19 85 SER A CA 1
ATOM 719 C C . SER A 1 85 ? -8.857 3.266 -10.863 1.00 92.19 85 SER A C 1
ATOM 721 O O . SER A 1 85 ? -9.326 2.478 -11.685 1.00 92.19 85 SER A O 1
ATOM 723 N N . LYS A 1 86 ? -8.039 2.878 -9.884 1.00 94.25 86 LYS A N 1
ATOM 724 C CA . LYS A 1 86 ? -7.655 1.485 -9.642 1.00 94.25 86 LYS A CA 1
ATOM 725 C C . LYS A 1 86 ? -8.049 1.088 -8.232 1.00 94.25 86 LYS A C 1
ATOM 727 O O . LYS A 1 86 ? -7.893 1.879 -7.307 1.00 94.25 86 LYS A O 1
ATOM 732 N N . ARG A 1 87 ? -8.518 -0.145 -8.078 1.00 96.12 87 ARG A N 1
ATOM 733 C CA . ARG A 1 87 ? -8.821 -0.762 -6.786 1.00 96.12 87 ARG A CA 1
ATOM 734 C C . ARG A 1 87 ? -7.767 -1.827 -6.515 1.00 96.12 87 ARG A C 1
ATOM 736 O O . ARG A 1 87 ? -7.443 -2.578 -7.430 1.00 96.12 87 ARG A O 1
ATOM 743 N N . ARG A 1 88 ? -7.221 -1.852 -5.303 1.00 96.25 88 ARG A N 1
ATOM 744 C CA . ARG A 1 88 ? -6.312 -2.900 -4.822 1.00 96.25 88 ARG A CA 1
ATOM 745 C C . ARG A 1 88 ? -6.786 -3.394 -3.470 1.00 96.25 88 ARG A C 1
ATOM 747 O O . ARG A 1 88 ? -7.254 -2.588 -2.666 1.00 96.25 88 ARG A O 1
ATOM 754 N N . TYR A 1 89 ? -6.624 -4.681 -3.205 1.00 97.38 89 TYR A N 1
ATOM 755 C CA . TYR A 1 89 ? -7.017 -5.277 -1.931 1.00 97.38 89 TYR A CA 1
ATOM 756 C C . TYR A 1 89 ? -5.797 -5.638 -1.102 1.00 97.38 89 TYR A C 1
ATOM 758 O O . TYR A 1 89 ? -4.785 -6.097 -1.627 1.00 97.38 89 TYR A O 1
ATOM 766 N N . PHE A 1 90 ? -5.901 -5.409 0.203 1.00 97.56 90 PHE A N 1
ATOM 767 C CA . PHE A 1 90 ? -4.861 -5.752 1.158 1.00 97.56 90 PHE A CA 1
ATOM 768 C C . PHE A 1 90 ? -5.464 -6.491 2.347 1.00 97.56 90 PHE A C 1
ATOM 770 O O . PHE A 1 90 ? -6.509 -6.107 2.871 1.00 97.56 90 PHE A O 1
ATOM 777 N N . THR A 1 91 ? -4.762 -7.513 2.819 1.00 97.75 91 THR A N 1
ATOM 778 C CA . THR A 1 91 ? -5.059 -8.207 4.070 1.00 97.75 91 THR A CA 1
ATOM 779 C C . THR A 1 91 ? -4.233 -7.606 5.206 1.00 97.75 91 THR A C 1
ATOM 781 O O . THR A 1 91 ? -3.008 -7.534 5.146 1.00 97.75 91 THR A O 1
ATOM 784 N N . ILE A 1 92 ? -4.897 -7.201 6.282 1.00 97.00 92 ILE A N 1
ATOM 785 C CA . ILE A 1 92 ? -4.313 -6.802 7.558 1.00 97.00 92 ILE A CA 1
ATOM 786 C C . ILE A 1 92 ? -3.925 -8.077 8.316 1.00 97.00 92 ILE A C 1
ATOM 788 O O . ILE A 1 92 ? -4.763 -8.711 8.964 1.00 97.00 92 ILE A O 1
ATOM 792 N N . LEU A 1 93 ? -2.643 -8.439 8.274 1.00 96.62 93 LEU A N 1
ATOM 793 C CA . LEU A 1 93 ? -2.112 -9.545 9.077 1.00 96.62 93 LEU A CA 1
ATOM 794 C C . LEU A 1 93 ? -1.930 -9.124 10.540 1.00 96.62 93 LEU A C 1
ATOM 796 O O . LEU A 1 93 ? -2.210 -9.886 11.464 1.00 96.62 93 LEU A O 1
ATOM 800 N N . SER A 1 94 ? -1.486 -7.886 10.755 1.00 96.12 94 SER A N 1
ATOM 801 C CA . SER A 1 94 ? -1.372 -7.256 12.071 1.00 96.12 94 SER A CA 1
ATOM 802 C C . SER A 1 94 ? -1.425 -5.729 11.927 1.00 96.12 94 SER A C 1
ATOM 804 O O . SER A 1 94 ? -1.360 -5.223 10.807 1.00 96.12 94 SER A O 1
ATOM 806 N N . PRO A 1 95 ? -1.476 -4.946 13.024 1.00 94.81 95 PRO A N 1
ATOM 807 C CA . PRO A 1 95 ? -1.322 -3.492 12.939 1.00 94.81 95 PRO A CA 1
ATOM 808 C C . PRO A 1 95 ? -0.017 -3.034 12.270 1.00 94.81 95 PRO A C 1
ATOM 810 O O . PRO A 1 95 ? 0.078 -1.880 11.864 1.00 94.81 95 PRO A O 1
ATOM 813 N N . PHE A 1 96 ? 0.980 -3.913 12.148 1.00 97.25 96 PHE A N 1
ATOM 814 C CA . PHE A 1 96 ? 2.306 -3.594 11.623 1.00 97.25 96 PHE A CA 1
ATOM 815 C C . PHE A 1 96 ? 2.581 -4.167 10.232 1.00 97.25 96 PHE A C 1
ATOM 817 O O . PHE A 1 96 ? 3.613 -3.844 9.651 1.00 97.25 96 PHE A O 1
ATOM 824 N N . ILE A 1 97 ? 1.707 -5.035 9.714 1.00 97.38 97 ILE A N 1
ATOM 825 C CA . ILE A 1 97 ? 1.937 -5.748 8.455 1.00 97.38 97 ILE A CA 1
ATOM 826 C C . ILE A 1 97 ? 0.642 -5.793 7.651 1.00 97.38 97 ILE A C 1
ATOM 828 O O . ILE A 1 97 ? -0.369 -6.330 8.120 1.00 97.38 97 ILE A O 1
ATOM 832 N N . LEU A 1 98 ? 0.709 -5.265 6.431 1.00 97.75 98 LEU A N 1
ATOM 833 C CA . LEU A 1 98 ? -0.296 -5.458 5.391 1.00 97.75 98 LEU A CA 1
ATOM 834 C C . LEU A 1 98 ? 0.274 -6.382 4.314 1.00 97.75 98 LEU A C 1
ATOM 836 O O . LEU A 1 98 ? 1.482 -6.408 4.094 1.00 97.75 98 LEU A O 1
ATOM 840 N N . LEU A 1 99 ? -0.600 -7.116 3.643 1.00 97.56 99 LEU A N 1
ATOM 841 C CA . LEU A 1 99 ? -0.260 -8.005 2.541 1.00 97.56 99 LEU A CA 1
ATOM 842 C C . LEU A 1 99 ? -1.132 -7.637 1.346 1.00 97.56 99 LEU A C 1
ATOM 844 O O . LEU A 1 99 ? -2.350 -7.612 1.5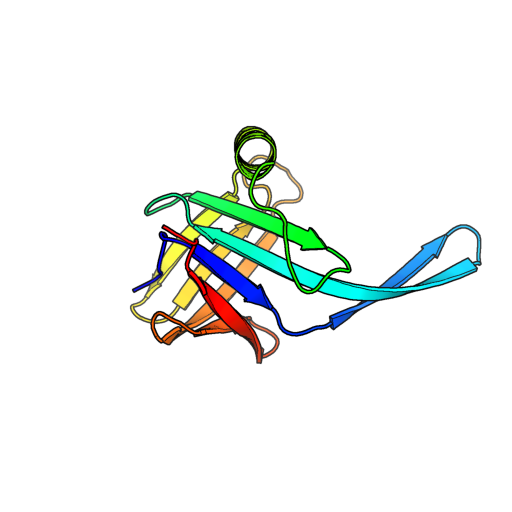07 1.00 97.56 99 LEU A O 1
ATOM 848 N N . ASP A 1 100 ? -0.555 -7.317 0.193 1.00 96.44 100 ASP A N 1
ATOM 849 C CA . ASP A 1 100 ? -1.357 -7.019 -0.998 1.00 96.44 100 ASP A CA 1
ATOM 850 C C . ASP A 1 100 ? -1.870 -8.293 -1.699 1.00 96.44 100 ASP A C 1
ATOM 852 O O . ASP A 1 100 ? -1.619 -9.422 -1.270 1.00 96.44 100 ASP A O 1
ATOM 856 N N . GLU A 1 101 ? -2.631 -8.101 -2.773 1.00 94.00 101 GLU A N 1
ATOM 857 C CA . GLU A 1 101 ? -3.194 -9.172 -3.606 1.00 94.00 101 GLU A CA 1
ATOM 858 C C . GLU A 1 101 ? -2.146 -10.098 -4.256 1.00 94.00 101 GLU A C 1
ATOM 860 O O . GLU A 1 101 ? 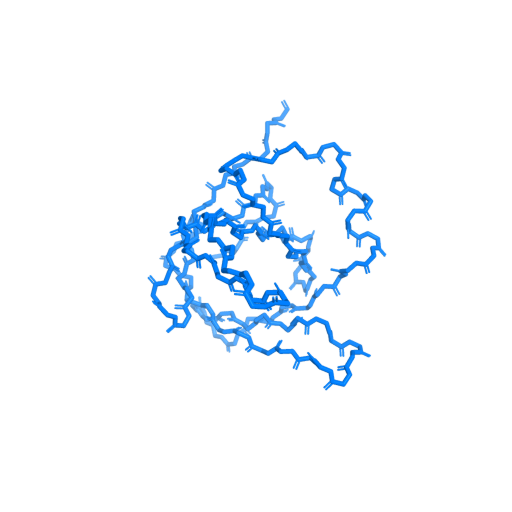-2.472 -11.239 -4.579 1.00 94.00 101 GLU A O 1
ATOM 865 N N . ASP A 1 102 ? -0.896 -9.643 -4.380 1.00 94.25 102 ASP A N 1
ATOM 866 C CA . ASP A 1 102 ? 0.238 -10.389 -4.935 1.00 94.25 102 ASP A CA 1
ATOM 867 C C . ASP A 1 102 ? 1.119 -11.011 -3.832 1.00 94.25 102 ASP A C 1
ATOM 869 O O . ASP A 1 102 ? 2.229 -11.470 -4.101 1.00 94.25 102 ASP A O 1
ATOM 873 N N . LEU A 1 103 ? 0.630 -11.041 -2.585 1.00 94.62 103 LEU A N 1
ATOM 874 C CA . LEU A 1 103 ? 1.357 -11.495 -1.394 1.00 94.62 103 LEU A CA 1
ATOM 875 C C . LEU A 1 103 ? 2.587 -10.642 -1.047 1.00 94.62 103 LEU A C 1
ATOM 877 O O . LEU A 1 103 ? 3.461 -11.091 -0.305 1.00 94.62 103 LEU A O 1
ATOM 881 N N . LYS A 1 104 ? 2.642 -9.397 -1.526 1.00 95.81 104 LYS A N 1
ATOM 882 C CA . LYS A 1 104 ? 3.702 -8.454 -1.175 1.00 95.81 104 LYS A CA 1
ATOM 883 C C . LYS A 1 104 ? 3.468 -7.907 0.222 1.00 95.81 104 LYS A C 1
ATOM 885 O O . LYS A 1 104 ? 2.405 -7.351 0.516 1.00 95.81 104 LYS A O 1
ATOM 890 N N . GLU A 1 105 ? 4.474 -8.018 1.081 1.00 97.19 105 GLU A N 1
ATOM 891 C CA . GLU A 1 105 ? 4.404 -7.471 2.434 1.00 97.19 105 GLU A CA 1
ATOM 892 C C . GLU A 1 105 ? 4.661 -5.966 2.459 1.00 97.19 105 GLU A C 1
ATOM 894 O O . GLU A 1 105 ? 5.571 -5.455 1.806 1.00 97.19 105 GLU A O 1
ATOM 899 N N . TYR A 1 106 ? 3.900 -5.272 3.302 1.00 97.62 106 TYR A N 1
ATOM 900 C CA . TYR A 1 106 ? 4.097 -3.874 3.644 1.00 97.62 106 TYR A CA 1
ATOM 901 C C . TYR A 1 106 ? 4.265 -3.740 5.157 1.00 97.62 106 TYR A C 1
ATOM 903 O O . TYR A 1 106 ? 3.345 -4.035 5.925 1.00 97.62 106 TYR A O 1
ATOM 911 N N . LYS A 1 107 ? 5.439 -3.279 5.593 1.00 97.25 107 LYS A N 1
ATOM 912 C CA . LYS A 1 107 ? 5.828 -3.179 7.005 1.00 97.25 107 LYS A CA 1
ATOM 913 C C . LYS A 1 107 ? 5.652 -1.761 7.525 1.00 97.25 107 LYS A C 1
ATOM 915 O O . LYS A 1 107 ? 6.015 -0.801 6.852 1.00 97.25 107 LYS A O 1
ATOM 920 N N . PHE A 1 108 ? 5.103 -1.634 8.726 1.00 96.44 108 PHE A N 1
ATOM 921 C CA . PHE A 1 108 ? 4.879 -0.348 9.373 1.00 96.44 108 PHE A CA 1
ATOM 922 C C . PHE A 1 108 ? 6.168 0.230 9.963 1.00 96.44 108 PHE A C 1
ATOM 924 O O . PHE A 1 108 ? 6.864 -0.447 10.721 1.00 96.44 108 PHE A O 1
ATOM 931 N N . ILE A 1 109 ? 6.414 1.505 9.682 1.00 93.50 109 ILE A N 1
ATOM 932 C CA . ILE A 1 109 ? 7.478 2.325 10.250 1.00 93.50 109 ILE A CA 1
ATOM 933 C C . ILE A 1 109 ? 6.816 3.530 10.942 1.00 93.50 109 ILE A C 1
ATOM 935 O O . ILE A 1 109 ? 6.120 4.296 10.268 1.00 93.50 109 ILE A O 1
ATOM 939 N N . PRO A 1 110 ? 6.978 3.704 12.268 1.00 93.00 110 PRO A N 1
ATOM 940 C CA . PRO A 1 110 ? 6.446 4.869 12.971 1.00 93.00 110 PRO A CA 1
ATOM 941 C C . PRO A 1 110 ? 7.178 6.147 12.542 1.00 93.00 110 PRO A C 1
ATOM 943 O O . PRO A 1 110 ? 8.349 6.093 12.168 1.00 93.00 110 PRO A O 1
ATOM 946 N N . PHE A 1 111 ? 6.513 7.299 12.632 1.00 87.56 111 PHE A N 1
ATOM 947 C CA . PHE A 1 111 ? 7.222 8.578 12.575 1.00 87.56 111 PHE A CA 1
ATOM 948 C C . PHE A 1 111 ? 8.022 8.789 13.864 1.00 87.56 111 PHE A C 1
ATOM 950 O O . PHE A 1 111 ? 7.535 8.475 14.956 1.00 87.56 111 PHE A O 1
ATOM 957 N N . ASP A 1 112 ? 9.232 9.333 13.743 1.00 76.81 112 ASP A N 1
ATOM 958 C CA . ASP A 1 112 ? 9.986 9.795 14.905 1.00 76.81 112 ASP A CA 1
ATOM 959 C C . ASP A 1 112 ? 9.198 10.932 15.583 1.00 76.81 112 ASP A C 1
ATOM 961 O O . ASP A 1 112 ? 8.689 11.831 14.907 1.00 76.81 112 ASP A O 1
ATOM 965 N N . LYS A 1 113 ? 9.018 10.836 16.906 1.00 56.34 113 LYS A N 1
ATOM 966 C CA . LYS A 1 113 ? 8.305 11.836 17.718 1.00 56.34 113 LYS A CA 1
ATOM 967 C C . LYS A 1 113 ? 9.170 13.047 18.029 1.00 56.34 113 LYS A C 1
ATOM 969 O O . LYS A 1 113 ? 10.365 12.836 18.329 1.00 56.34 113 LYS A O 1
#

Foldseek 3Di:
DADQQFKWKWPWDKDWDADPNDIDIAIKMWIWHDHDQWKIFIDMDRDPDDDCPCVVVSCVPWIWTKDDPDPFKMWTWGPVVDPPIDIWMWGPPDNAWIATPVRIIIGTDGDDD

Radius of gyration: 14.56 Å; chains: 1; bounding box: 30×30×45 Å

pLDDT: mean 89.47, std 9.27, range [56.34, 97.75]

Sequence (113 aa):
MIRTDGYYVSEAFPWVDWHAGHKFEGINYEYLFFLNDKEFIRYSSEKSSINTDNLVFLAERKKNLYYLVDNKTIELVINPQSSYSKRRYFTILSPFILLDEDLKEYKFIPFDK

Secondary structure (DSSP, 8-state):
----SEEEEEPPEEEEEEETTEEEEEEEEEEEEE-SSSEEEEEEESSSS--GGGHHHHHHH-EEEEEE-SSSEEEEEESTTSTT-EEEEEEEEETTEEEETT--EEEEEEPP-